Protein AF-A0A953ZG70-F1 (afdb_monomer_lite)

Structure (mmCI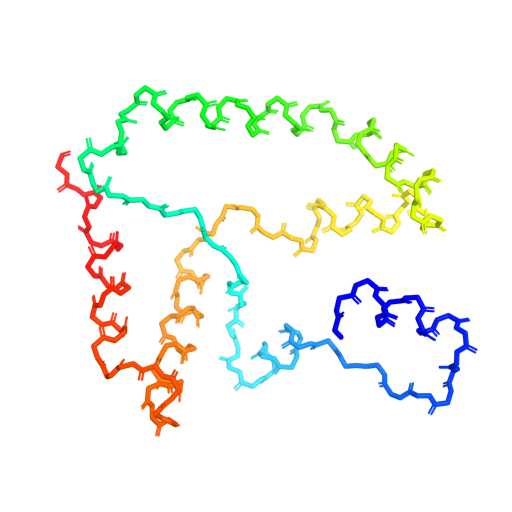F, N/CA/C/O backbone):
data_AF-A0A953ZG70-F1
#
_entry.id   AF-A0A953ZG70-F1
#
loop_
_atom_site.group_PDB
_atom_site.id
_atom_site.type_symbol
_atom_site.label_atom_id
_atom_site.label_alt_id
_atom_site.label_comp_id
_atom_site.label_asym_id
_atom_site.label_entity_id
_atom_site.label_seq_id
_atom_site.pdbx_PDB_ins_code
_atom_site.Cartn_x
_atom_site.Cartn_y
_atom_site.Cartn_z
_atom_site.occupancy
_atom_site.B_iso_or_equiv
_atom_site.auth_seq_id
_atom_site.auth_comp_id
_atom_site.auth_asym_id
_atom_site.auth_atom_id
_atom_site.pdbx_PDB_model_num
ATOM 1 N N . ILE A 1 1 ? -3.000 -10.533 -11.978 1.00 74.31 1 ILE A N 1
ATOM 2 C CA . ILE A 1 1 ? -2.571 -9.347 -11.192 1.00 74.31 1 ILE A CA 1
ATOM 3 C C . ILE A 1 1 ? -1.192 -9.620 -10.589 1.00 74.31 1 ILE A C 1
ATOM 5 O O . ILE A 1 1 ? -0.807 -10.784 -10.562 1.00 74.31 1 ILE A O 1
ATOM 9 N N . GLY A 1 2 ? -0.452 -8.597 -10.152 1.00 78.00 2 GLY A N 1
ATOM 10 C CA . GLY A 1 2 ? 0.870 -8.773 -9.526 1.00 78.00 2 GLY A CA 1
ATOM 11 C C . GLY A 1 2 ? 1.961 -9.261 -10.488 1.00 78.00 2 GLY A C 1
ATOM 12 O O . GLY A 1 2 ? 1.889 -9.002 -11.691 1.00 78.00 2 GLY A O 1
ATOM 13 N N . ASP A 1 3 ? 2.943 -10.000 -9.969 1.00 77.69 3 ASP A N 1
ATOM 14 C CA . ASP A 1 3 ? 4.179 -10.380 -10.676 1.00 77.69 3 ASP A CA 1
ATOM 15 C C . ASP A 1 3 ? 3.951 -11.117 -11.997 1.00 77.69 3 ASP A C 1
ATOM 17 O O . ASP A 1 3 ? 4.674 -10.900 -12.966 1.00 77.69 3 ASP A O 1
ATOM 21 N N . GLN A 1 4 ? 2.911 -11.952 -12.079 1.00 80.81 4 GLN A N 1
ATOM 22 C CA . GLN A 1 4 ? 2.548 -12.637 -13.324 1.00 80.81 4 GLN A CA 1
ATOM 23 C C . GLN A 1 4 ? 2.158 -11.648 -14.431 1.00 80.81 4 GLN A C 1
ATOM 25 O O . GLN A 1 4 ? 2.495 -11.863 -15.591 1.00 80.81 4 GLN A O 1
ATOM 30 N N . CYS A 1 5 ? 1.478 -10.551 -14.076 1.00 81.75 5 CYS A N 1
ATOM 31 C CA . CYS A 1 5 ? 1.122 -9.492 -15.022 1.00 81.75 5 CYS A CA 1
ATOM 32 C C . CYS A 1 5 ? 2.371 -8.732 -15.482 1.00 81.75 5 CYS A C 1
ATOM 34 O O . CYS A 1 5 ? 2.543 -8.485 -16.673 1.00 81.75 5 CYS A O 1
ATOM 36 N N . LEU A 1 6 ? 3.274 -8.425 -14.544 1.00 78.88 6 LEU A N 1
ATOM 37 C CA . LEU A 1 6 ? 4.536 -7.756 -14.853 1.00 78.88 6 LEU A CA 1
ATOM 38 C C . LEU A 1 6 ? 5.405 -8.614 -15.788 1.00 78.88 6 LEU A C 1
ATOM 40 O O . LEU A 1 6 ? 5.929 -8.097 -16.769 1.00 78.88 6 LEU A O 1
ATOM 44 N N . ARG A 1 7 ? 5.501 -9.929 -15.549 1.00 78.88 7 ARG A N 1
ATOM 45 C CA . ARG A 1 7 ? 6.219 -10.860 -16.440 1.00 78.88 7 ARG A CA 1
ATOM 46 C C . ARG A 1 7 ? 5.568 -10.945 -17.820 1.00 78.88 7 ARG A C 1
ATOM 48 O O . ARG A 1 7 ? 6.268 -10.865 -18.824 1.00 78.88 7 ARG A O 1
ATOM 55 N N . ALA A 1 8 ? 4.240 -11.068 -17.874 1.00 82.25 8 ALA A N 1
ATOM 56 C CA . ALA A 1 8 ? 3.499 -11.145 -19.133 1.00 82.25 8 ALA A CA 1
ATOM 57 C C . ALA A 1 8 ? 3.677 -9.890 -20.001 1.00 82.25 8 ALA A C 1
ATOM 59 O O . ALA A 1 8 ? 3.778 -10.017 -21.217 1.00 82.25 8 ALA A O 1
ATOM 60 N N . ARG A 1 9 ? 3.803 -8.702 -19.389 1.00 78.56 9 ARG A N 1
ATOM 61 C CA . ARG A 1 9 ? 4.061 -7.435 -20.096 1.00 78.56 9 ARG A CA 1
ATOM 62 C C . ARG A 1 9 ? 5.308 -7.485 -20.985 1.00 78.56 9 ARG A C 1
ATOM 64 O O . ARG A 1 9 ? 5.328 -6.856 -22.033 1.00 78.56 9 ARG A O 1
ATOM 71 N N . ASN A 1 10 ? 6.340 -8.222 -20.576 1.00 73.31 10 ASN A N 1
ATOM 72 C CA . ASN A 1 10 ? 7.581 -8.336 -21.347 1.00 73.31 10 ASN A CA 1
ATOM 73 C C . ASN A 1 10 ? 7.507 -9.415 -22.445 1.00 73.31 10 ASN A C 1
ATOM 75 O O . ASN A 1 10 ? 8.405 -9.489 -23.278 1.00 73.31 10 ASN A O 1
ATOM 79 N N . LEU A 1 11 ? 6.479 -10.271 -22.424 1.00 79.69 11 LEU A N 1
ATOM 80 C CA . LEU A 1 11 ? 6.324 -11.416 -23.329 1.00 79.69 11 LEU A CA 1
ATOM 81 C C . LEU A 1 11 ? 5.260 -11.193 -24.409 1.00 79.69 11 LEU A C 1
ATOM 83 O O . LEU A 1 11 ? 5.352 -11.788 -25.477 1.00 79.69 11 LEU A O 1
ATOM 87 N N . ASP A 1 12 ? 4.247 -10.377 -24.122 1.00 80.12 12 ASP A N 1
ATOM 88 C CA . ASP A 1 12 ? 3.096 -10.153 -24.994 1.00 80.12 12 ASP A CA 1
ATOM 89 C C . ASP A 1 12 ? 2.773 -8.654 -25.036 1.00 80.12 12 ASP A C 1
ATOM 91 O O . ASP A 1 12 ? 2.103 -8.112 -24.151 1.00 80.12 12 ASP A O 1
ATOM 95 N N . THR A 1 13 ? 3.311 -7.974 -26.051 1.00 77.31 13 THR A N 1
ATOM 96 C CA . THR A 1 13 ? 3.188 -6.518 -26.229 1.00 77.31 13 THR A CA 1
ATOM 97 C C . THR A 1 13 ? 1.827 -6.083 -26.761 1.00 77.31 13 THR A C 1
ATOM 99 O O . THR A 1 13 ? 1.521 -4.894 -26.721 1.00 77.31 13 THR A O 1
ATOM 102 N N . ASP A 1 14 ? 1.005 -7.022 -27.235 1.00 85.75 14 ASP A N 1
ATOM 103 C CA . ASP A 1 14 ? -0.315 -6.727 -27.801 1.00 85.75 14 ASP A CA 1
ATOM 104 C C . ASP A 1 14 ? -1.390 -6.606 -26.708 1.00 85.75 14 ASP A C 1
ATOM 106 O O . ASP A 1 14 ? -2.524 -6.192 -26.965 1.00 85.75 14 ASP A O 1
ATOM 110 N N . ARG A 1 15 ? -1.047 -6.946 -25.459 1.00 82.94 15 ARG A N 1
ATOM 111 C CA . ARG A 1 15 ? -1.942 -6.818 -24.309 1.00 82.94 15 ARG A CA 1
ATOM 112 C C . ARG A 1 15 ? -1.848 -5.449 -23.660 1.00 82.94 15 ARG A C 1
ATOM 114 O O . ARG A 1 15 ? -0.774 -4.909 -23.412 1.00 82.94 15 ARG A O 1
ATOM 121 N N . VAL A 1 16 ? -3.010 -4.943 -23.258 1.00 85.62 16 VAL A N 1
ATOM 122 C CA . VAL A 1 16 ? -3.100 -3.737 -22.437 1.00 85.62 16 VAL A CA 1
ATOM 123 C C . VAL A 1 16 ? -2.702 -4.070 -21.000 1.00 85.62 16 VAL A C 1
ATOM 125 O O . VAL A 1 16 ? -3.324 -4.905 -20.340 1.00 85.62 16 VAL A O 1
ATOM 128 N N . PHE A 1 17 ? -1.672 -3.387 -20.509 1.00 86.25 17 PHE A N 1
ATOM 129 C CA . PHE A 1 17 ? -1.295 -3.391 -19.102 1.00 86.25 17 PHE A CA 1
ATOM 130 C C . PHE A 1 17 ? -2.014 -2.250 -18.377 1.00 86.25 17 PHE A C 1
ATOM 132 O O . PHE A 1 17 ? -1.905 -1.096 -18.783 1.00 86.25 17 PHE A O 1
ATOM 139 N N . VAL A 1 18 ? -2.721 -2.575 -17.293 1.00 89.62 18 VAL A N 1
ATOM 140 C CA . VAL A 1 18 ? -3.438 -1.597 -16.466 1.00 89.62 18 VAL A CA 1
ATOM 141 C C . VAL A 1 18 ? -2.843 -1.588 -15.062 1.00 89.62 18 VAL A C 1
ATOM 143 O O . VAL A 1 18 ? -2.818 -2.619 -14.385 1.00 89.62 18 VAL A O 1
ATOM 146 N N . ASP A 1 19 ? -2.389 -0.416 -14.621 1.00 91.12 19 ASP A N 1
ATOM 147 C CA . ASP A 1 19 ? -2.006 -0.175 -13.233 1.00 91.12 19 ASP A CA 1
ATOM 148 C C . ASP A 1 19 ? -3.228 0.298 -12.436 1.00 91.12 19 ASP A C 1
ATOM 150 O O . ASP A 1 19 ? -3.680 1.434 -12.559 1.00 91.12 19 ASP A O 1
ATOM 154 N N . LEU A 1 20 ? -3.749 -0.586 -11.584 1.00 93.75 20 LEU A N 1
ATOM 155 C CA . LEU A 1 20 ? -4.942 -0.321 -10.781 1.00 93.75 20 LEU A CA 1
ATOM 156 C C . LEU A 1 20 ? -4.757 0.827 -9.778 1.00 93.75 20 LEU A C 1
ATOM 158 O O . LEU A 1 20 ? -5.736 1.499 -9.456 1.00 93.75 20 LEU A O 1
ATOM 162 N N . ALA A 1 21 ? -3.539 1.072 -9.287 1.00 93.31 21 ALA A N 1
ATOM 163 C CA . ALA A 1 21 ? -3.283 2.200 -8.393 1.00 93.31 21 ALA A CA 1
ATOM 164 C C . ALA A 1 21 ? -3.342 3.528 -9.159 1.00 93.31 21 ALA A C 1
ATOM 166 O O . ALA A 1 21 ? -3.910 4.505 -8.665 1.00 93.31 21 ALA A O 1
ATOM 167 N N . SER A 1 22 ? -2.814 3.540 -10.384 1.00 94.19 22 SER A N 1
ATOM 168 C CA . SER A 1 22 ? -2.906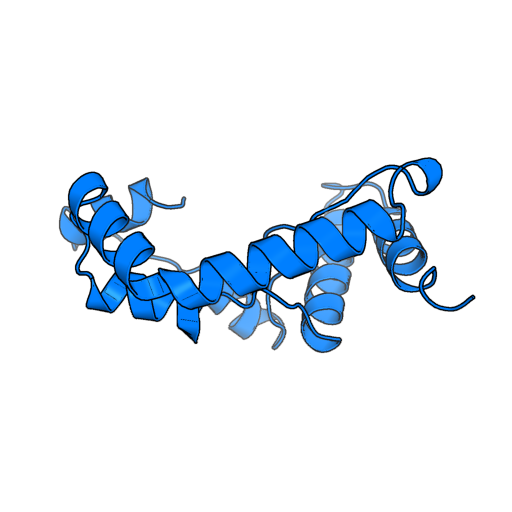 4.686 -11.292 1.00 94.19 22 SER A CA 1
ATOM 169 C C . SER A 1 22 ? -4.357 4.965 -11.701 1.00 94.19 22 SER A C 1
ATOM 171 O O . SER A 1 22 ? -4.809 6.102 -11.570 1.00 94.19 22 SER A O 1
ATOM 173 N N . GLU A 1 23 ? -5.127 3.944 -12.087 1.00 96.81 23 GLU A N 1
ATOM 174 C CA . GLU A 1 23 ? -6.561 4.095 -12.397 1.00 96.81 23 GLU A CA 1
ATOM 175 C C . GLU A 1 23 ? -7.361 4.601 -11.189 1.00 96.81 23 GLU A C 1
ATOM 177 O O . GLU A 1 23 ? -8.223 5.472 -11.315 1.00 96.81 23 GLU A O 1
ATOM 182 N N . TRP A 1 24 ? -7.046 4.116 -9.985 1.00 97.38 24 TRP A N 1
ATOM 183 C CA . TRP A 1 24 ? -7.653 4.618 -8.755 1.00 97.38 24 TRP A CA 1
ATOM 184 C C . TRP A 1 24 ? -7.333 6.096 -8.509 1.00 97.38 24 TRP A C 1
ATOM 186 O O . TRP A 1 24 ? -8.233 6.876 -8.175 1.00 97.38 24 TRP A O 1
ATOM 196 N N . LYS A 1 25 ? -6.071 6.504 -8.700 1.00 96.88 25 LYS A N 1
ATOM 197 C CA . LYS A 1 25 ? -5.651 7.903 -8.560 1.00 96.88 25 LYS A CA 1
ATOM 198 C C . LYS A 1 25 ? -6.333 8.791 -9.600 1.00 96.88 25 LYS A C 1
ATOM 200 O O . LYS A 1 25 ? -6.749 9.890 -9.245 1.00 96.88 25 LYS A O 1
ATOM 205 N N . LEU A 1 26 ? -6.505 8.321 -10.837 1.00 97.94 26 LEU A N 1
ATOM 206 C CA . LEU A 1 26 ? -7.261 9.028 -11.878 1.00 97.94 26 LEU A CA 1
ATOM 207 C C . LEU A 1 26 ? -8.742 9.181 -11.505 1.00 97.94 26 LEU A C 1
ATOM 209 O O . LEU A 1 26 ? -9.306 10.261 -11.658 1.00 97.94 26 LEU A O 1
ATOM 213 N N . LEU A 1 27 ? -9.362 8.123 -10.979 1.00 98.00 27 LEU A N 1
ATOM 214 C CA . LEU A 1 27 ? -10.780 8.110 -10.617 1.00 98.00 27 LEU A CA 1
ATOM 215 C C . LEU A 1 27 ? -11.104 8.967 -9.384 1.00 98.00 27 LEU A C 1
ATOM 217 O O . LEU A 1 27 ? -12.183 9.554 -9.308 1.00 98.00 27 LEU A O 1
ATOM 221 N N . THR A 1 28 ? -10.218 8.986 -8.388 1.00 98.19 28 THR A N 1
ATOM 222 C CA . THR A 1 28 ? -10.525 9.535 -7.052 1.00 98.19 28 THR A CA 1
ATOM 223 C C . THR A 1 28 ? -9.637 10.698 -6.634 1.00 98.19 28 THR A C 1
ATOM 225 O O . THR A 1 28 ? -9.965 11.410 -5.688 1.00 98.19 28 THR A O 1
ATOM 228 N N . GLY A 1 29 ? -8.489 10.880 -7.284 1.00 98.06 29 GLY A N 1
ATOM 229 C CA . GLY A 1 29 ? -7.449 11.791 -6.821 1.00 98.06 29 GLY A CA 1
ATOM 230 C C . GLY A 1 29 ? -6.732 11.320 -5.552 1.00 98.06 29 GLY A C 1
ATOM 231 O O . GLY A 1 29 ? -5.890 12.059 -5.047 1.00 98.06 29 GLY A O 1
ATOM 232 N N . LEU A 1 30 ? -6.994 10.112 -5.039 1.00 97.88 30 LEU A N 1
ATOM 233 C CA . LEU A 1 30 ? -6.430 9.599 -3.786 1.00 97.88 30 LEU A CA 1
ATOM 234 C C . LEU A 1 30 ? -5.418 8.463 -4.027 1.00 97.88 30 LEU A C 1
ATOM 236 O O . LEU A 1 30 ? -5.531 7.738 -5.013 1.00 97.88 30 LEU A O 1
ATOM 240 N N . PRO A 1 31 ? -4.414 8.286 -3.150 1.00 96.56 31 PRO A N 1
ATOM 241 C CA . PRO A 1 31 ? -3.593 7.072 -3.113 1.00 96.56 31 PRO A CA 1
ATOM 242 C C . PRO A 1 31 ? -4.427 5.829 -2.748 1.00 96.56 31 PRO A C 1
ATOM 244 O O . PRO A 1 31 ? -5.525 5.939 -2.196 1.00 96.56 31 PRO A O 1
ATOM 247 N N . PHE A 1 32 ? -3.886 4.641 -3.025 1.00 96.69 32 PHE A N 1
ATOM 248 C CA . PHE A 1 32 ? -4.514 3.359 -2.696 1.00 96.69 32 PHE A CA 1
ATOM 249 C C . PHE A 1 32 ? -3.712 2.609 -1.622 1.00 96.69 32 PHE A C 1
ATOM 251 O O . PHE A 1 32 ? -2.493 2.491 -1.734 1.00 96.69 32 PHE A O 1
ATOM 258 N N . ILE A 1 33 ? -4.387 2.074 -0.599 1.00 96.06 33 ILE A N 1
ATOM 259 C CA . ILE A 1 33 ? -3.771 1.193 0.406 1.00 96.06 33 ILE A CA 1
ATOM 260 C C . ILE A 1 33 ? -4.067 -0.260 0.028 1.00 96.06 33 ILE A C 1
ATOM 262 O O . ILE A 1 33 ? -5.201 -0.714 0.146 1.00 96.06 33 ILE A O 1
ATOM 266 N N . PHE A 1 34 ? -3.037 -0.999 -0.389 1.00 94.25 34 PHE A N 1
ATOM 267 C CA . PHE A 1 34 ? -3.163 -2.427 -0.708 1.00 94.25 34 PHE A CA 1
ATOM 268 C C . PHE A 1 34 ? -3.167 -3.327 0.529 1.00 94.25 34 PHE A C 1
ATOM 270 O O . PHE A 1 34 ? -3.832 -4.360 0.534 1.00 94.25 34 PHE A O 1
ATOM 277 N N . ALA A 1 35 ? -2.411 -2.962 1.564 1.00 93.38 35 ALA A N 1
ATOM 278 C CA . ALA A 1 35 ? -2.263 -3.775 2.761 1.00 93.38 35 ALA A CA 1
ATOM 279 C C . ALA A 1 35 ? -1.966 -2.914 3.991 1.00 93.38 35 ALA A C 1
ATOM 281 O O . ALA A 1 35 ? -1.351 -1.853 3.897 1.00 93.38 35 ALA A O 1
ATOM 282 N N . VAL A 1 36 ? -2.379 -3.419 5.152 1.00 91.50 36 VAL A N 1
ATOM 283 C CA . VAL A 1 36 ? -2.045 -2.879 6.472 1.00 91.50 36 VAL A CA 1
ATOM 284 C C . VAL A 1 36 ? -1.677 -4.025 7.404 1.00 91.50 36 VAL A C 1
ATOM 286 O O . VAL A 1 36 ? -2.183 -5.139 7.263 1.00 91.50 36 VAL A O 1
ATOM 289 N N . TRP A 1 37 ? -0.834 -3.741 8.392 1.00 90.06 37 TRP A N 1
ATOM 290 C CA . TRP A 1 37 ? -0.641 -4.632 9.530 1.00 90.06 37 TRP A CA 1
ATOM 291 C C . TRP A 1 37 ? -1.732 -4.363 10.565 1.00 90.06 37 TRP A C 1
ATOM 293 O O . TRP A 1 37 ? -1.926 -3.226 10.987 1.00 90.06 37 TRP A O 1
ATOM 303 N N . THR A 1 38 ? -2.458 -5.405 10.964 1.00 88.88 38 THR A N 1
ATOM 304 C CA . THR A 1 38 ? -3.549 -5.312 11.940 1.00 88.88 38 THR A CA 1
ATOM 305 C C . THR A 1 38 ? -3.525 -6.504 12.891 1.00 88.88 38 THR A C 1
ATOM 307 O O . THR A 1 38 ? -2.986 -7.561 12.565 1.00 88.88 38 THR A O 1
ATOM 310 N N . GLY A 1 39 ? -4.095 -6.333 14.079 1.00 89.56 39 GLY A N 1
ATOM 311 C CA . GLY A 1 39 ? -4.172 -7.368 15.101 1.00 89.56 39 GLY A CA 1
ATOM 312 C C . GLY A 1 39 ? -5.097 -6.963 16.250 1.00 89.56 39 GLY A C 1
ATOM 313 O O . GLY A 1 39 ? -5.544 -5.815 16.314 1.00 89.56 39 GLY A O 1
ATOM 314 N N . PRO A 1 40 ? -5.410 -7.888 17.172 1.00 89.12 40 PRO A N 1
ATOM 315 C CA . PRO A 1 40 ? -6.215 -7.571 18.346 1.00 89.12 40 PRO A CA 1
ATOM 316 C C . PRO A 1 40 ? -5.542 -6.483 19.193 1.00 89.12 40 PRO A C 1
ATOM 318 O O . PRO A 1 40 ? -4.360 -6.606 19.510 1.00 89.12 40 PRO A O 1
ATOM 321 N N . LYS A 1 41 ? -6.293 -5.458 19.629 1.00 85.62 41 LYS A N 1
ATOM 322 C CA . LYS A 1 41 ? -5.749 -4.344 20.439 1.00 85.62 41 LYS A CA 1
ATOM 323 C C . LYS A 1 41 ? -4.968 -4.824 21.670 1.00 85.62 41 LYS A C 1
ATOM 325 O O . LYS A 1 41 ? -3.936 -4.256 21.993 1.00 85.62 41 LYS A O 1
ATOM 330 N N . SER A 1 42 ? -5.413 -5.906 22.314 1.00 89.00 42 SER A N 1
ATOM 331 C CA . SER A 1 42 ? -4.740 -6.501 23.479 1.00 89.00 42 SER A CA 1
ATOM 332 C C . SER A 1 42 ? -3.366 -7.115 23.181 1.00 89.00 42 SER A C 1
ATOM 334 O O . SER A 1 42 ? -2.592 -7.335 24.107 1.00 89.00 42 SER A O 1
ATOM 336 N N . GLN A 1 43 ? -3.056 -7.402 21.914 1.00 91.75 43 GLN A N 1
ATOM 337 C CA . GLN A 1 43 ? -1.779 -7.976 21.477 1.00 91.75 43 GLN A CA 1
ATOM 338 C C . GLN A 1 43 ? -0.838 -6.932 20.856 1.00 91.75 43 GLN A C 1
ATOM 340 O O . GLN A 1 43 ? 0.365 -7.176 20.751 1.00 91.75 43 GLN A O 1
ATOM 345 N N . LEU A 1 44 ? -1.353 -5.756 20.480 1.00 90.75 44 LEU A N 1
ATOM 346 C CA . LEU A 1 44 ? -0.573 -4.648 19.923 1.00 90.75 44 LEU A CA 1
ATOM 347 C C . LEU A 1 44 ? 0.135 -3.865 21.038 1.00 90.75 44 LEU A C 1
ATOM 349 O O . LEU A 1 44 ? -0.218 -2.738 21.368 1.00 90.75 44 LEU A O 1
ATOM 353 N N . THR A 1 45 ? 1.133 -4.502 21.649 1.00 93.56 45 THR A N 1
ATOM 354 C CA . THR A 1 45 ? 1.934 -3.899 22.722 1.00 93.56 45 THR A CA 1
ATOM 355 C C . THR A 1 45 ? 2.956 -2.896 22.183 1.00 93.56 45 THR A C 1
ATOM 357 O O . THR A 1 45 ? 3.464 -3.038 21.070 1.00 93.56 45 THR A O 1
ATOM 360 N N . GLU A 1 46 ? 3.350 -1.932 23.017 1.00 93.94 46 GLU A N 1
ATOM 361 C CA . GLU A 1 46 ? 4.403 -0.964 22.675 1.00 93.94 46 GLU A CA 1
ATOM 362 C C . GLU A 1 46 ? 5.748 -1.646 22.356 1.00 93.94 46 GLU A C 1
ATOM 364 O O . GLU A 1 46 ? 6.491 -1.208 21.481 1.00 93.94 46 GLU A O 1
ATOM 369 N N . ALA A 1 47 ? 6.059 -2.764 23.020 1.00 95.81 47 ALA A N 1
ATOM 370 C CA . ALA A 1 47 ? 7.261 -3.546 22.730 1.00 95.81 47 ALA A CA 1
ATOM 371 C C . ALA A 1 47 ? 7.225 -4.161 21.321 1.00 95.81 47 ALA A C 1
ATOM 373 O O . ALA A 1 47 ? 8.222 -4.101 20.597 1.00 95.81 47 ALA A O 1
ATOM 374 N N . LEU A 1 48 ? 6.075 -4.711 20.911 1.00 94.81 48 LEU A N 1
ATOM 375 C CA . LEU A 1 48 ? 5.879 -5.226 19.556 1.00 94.81 48 LEU A CA 1
ATOM 376 C C . LEU A 1 48 ? 5.997 -4.100 18.525 1.00 94.81 48 LEU A C 1
ATOM 378 O O . LEU A 1 48 ? 6.709 -4.256 17.533 1.00 94.81 48 LEU A O 1
ATOM 382 N N . HIS A 1 49 ? 5.361 -2.955 18.786 1.00 92.19 49 HIS A N 1
ATOM 383 C CA . HIS A 1 49 ? 5.438 -1.786 17.914 1.00 92.19 49 HIS A CA 1
ATOM 384 C C . HIS A 1 49 ? 6.889 -1.322 17.718 1.00 92.19 49 HIS A C 1
ATOM 386 O O . HIS A 1 49 ? 7.349 -1.224 16.579 1.00 92.19 49 HIS A O 1
ATOM 392 N N . LYS A 1 50 ? 7.652 -1.142 18.805 1.00 95.75 50 LYS A N 1
ATOM 393 C CA . LYS A 1 50 ? 9.081 -0.793 18.738 1.00 95.75 50 LYS A CA 1
ATOM 394 C C . LYS A 1 50 ? 9.892 -1.825 17.964 1.00 95.75 50 LYS A C 1
ATOM 396 O O . LYS A 1 50 ? 10.730 -1.445 17.150 1.00 95.75 50 LYS A O 1
ATOM 401 N N . ARG A 1 51 ? 9.644 -3.123 18.177 1.00 96.12 51 ARG A N 1
ATOM 402 C CA . ARG A 1 51 ? 10.379 -4.185 17.477 1.00 96.12 51 ARG A CA 1
ATOM 403 C C . ARG A 1 51 ? 10.108 -4.175 15.974 1.00 96.12 51 ARG A C 1
ATOM 405 O O . ARG A 1 51 ? 11.059 -4.280 15.205 1.00 96.12 51 ARG A O 1
ATOM 412 N N . LEU A 1 52 ? 8.850 -4.021 15.561 1.00 94.38 52 LEU A N 1
ATOM 413 C CA . LEU A 1 52 ? 8.474 -3.919 14.148 1.00 94.38 52 LEU A CA 1
ATOM 414 C C . LEU A 1 52 ? 9.037 -2.646 13.511 1.00 94.38 52 LEU A C 1
ATOM 416 O O . LEU A 1 52 ? 9.580 -2.705 12.410 1.00 94.38 52 LEU A O 1
ATOM 420 N N . ARG A 1 53 ? 8.980 -1.511 14.221 1.00 94.00 53 ARG A N 1
ATOM 421 C CA . ARG A 1 53 ? 9.563 -0.251 13.748 1.00 94.00 53 ARG A CA 1
ATOM 422 C C . ARG A 1 53 ? 11.068 -0.374 13.541 1.00 94.00 53 ARG A C 1
ATOM 424 O O . ARG A 1 53 ? 11.572 0.049 12.506 1.00 94.00 53 ARG A O 1
ATOM 431 N N . GLN A 1 54 ? 11.766 -0.983 14.495 1.00 96.12 54 GLN A N 1
ATOM 432 C CA . GLN A 1 54 ? 13.200 -1.222 14.404 1.00 96.12 54 GLN A CA 1
ATOM 433 C C . GLN A 1 54 ? 13.541 -2.147 13.227 1.00 96.12 54 GLN A C 1
ATOM 435 O O . GLN A 1 54 ? 14.416 -1.813 12.438 1.00 96.12 54 GLN A O 1
ATOM 440 N N . ALA A 1 55 ? 12.810 -3.254 13.054 1.00 94.38 55 ALA A N 1
ATOM 441 C CA . ALA A 1 55 ? 13.014 -4.169 11.928 1.00 94.38 55 ALA A CA 1
ATOM 442 C C . ALA A 1 55 ? 12.785 -3.484 10.568 1.00 94.38 55 ALA A C 1
ATOM 444 O O . ALA A 1 55 ? 13.532 -3.715 9.619 1.00 94.38 55 ALA A O 1
ATOM 445 N N . TYR A 1 56 ? 11.787 -2.601 10.474 1.00 92.44 56 TYR A N 1
ATOM 446 C CA . TYR A 1 56 ? 11.559 -1.794 9.277 1.00 92.44 56 TYR A CA 1
ATOM 447 C C . TYR A 1 56 ? 12.748 -0.864 8.992 1.00 92.44 56 TYR A C 1
ATOM 449 O O . TYR A 1 56 ? 13.266 -0.874 7.878 1.00 92.44 56 TYR A O 1
ATOM 457 N N . LEU A 1 57 ? 13.250 -0.127 9.988 1.00 92.88 57 LEU A N 1
ATOM 458 C CA . LEU A 1 57 ? 14.421 0.745 9.815 1.00 92.88 57 LEU A CA 1
ATOM 459 C C . LEU A 1 57 ? 15.683 -0.046 9.431 1.00 92.88 57 LEU A C 1
ATOM 461 O O . LEU A 1 57 ? 16.415 0.370 8.534 1.00 92.88 57 LEU A O 1
ATOM 465 N N . GLU A 1 58 ? 15.904 -1.208 10.050 1.00 93.56 58 GLU A N 1
ATOM 466 C CA . GLU A 1 58 ? 16.989 -2.135 9.698 1.00 93.56 58 GLU A CA 1
ATOM 467 C C . GLU A 1 58 ? 16.872 -2.610 8.244 1.00 93.56 58 GLU A C 1
ATOM 469 O O . GLU A 1 58 ? 17.858 -2.578 7.512 1.00 93.56 58 GLU A O 1
ATOM 474 N N . SER A 1 59 ? 15.669 -2.973 7.780 1.00 88.88 59 SER A N 1
ATOM 475 C CA . SER A 1 59 ? 15.466 -3.383 6.381 1.00 88.88 59 SER A CA 1
ATOM 476 C C . SER A 1 59 ? 15.750 -2.261 5.382 1.00 88.88 59 SER A C 1
ATOM 478 O O . SER A 1 59 ? 16.276 -2.524 4.304 1.00 88.88 59 SER A O 1
ATOM 480 N N . ARG A 1 60 ? 15.469 -1.003 5.749 1.00 88.94 60 ARG A N 1
ATOM 481 C CA . ARG A 1 60 ? 15.758 0.160 4.899 1.00 88.94 60 ARG A CA 1
ATOM 482 C C . ARG A 1 60 ? 17.259 0.383 4.750 1.00 88.94 60 ARG A C 1
ATOM 484 O O . ARG A 1 60 ? 17.700 0.744 3.668 1.00 88.94 60 ARG A O 1
ATOM 491 N N . ALA A 1 61 ? 18.044 0.118 5.795 1.00 89.50 61 ALA A N 1
ATOM 492 C CA . ALA A 1 61 ? 19.504 0.182 5.722 1.00 89.50 61 ALA A CA 1
ATOM 493 C C . ALA A 1 61 ? 20.117 -0.927 4.842 1.00 89.50 61 ALA A C 1
ATOM 495 O O . ALA A 1 61 ? 21.253 -0.793 4.394 1.00 89.50 61 ALA A O 1
ATOM 496 N N . LEU A 1 62 ? 19.368 -2.004 4.585 1.00 91.69 62 LEU A N 1
ATOM 497 C CA . LEU A 1 62 ? 19.774 -3.150 3.769 1.00 91.69 62 LEU A CA 1
ATOM 498 C C . LEU A 1 62 ? 19.106 -3.161 2.380 1.00 91.69 62 LEU A C 1
ATOM 500 O O . LEU A 1 62 ? 19.151 -4.188 1.700 1.00 91.69 62 LEU A O 1
ATOM 504 N N . SER A 1 63 ? 18.475 -2.058 1.947 1.00 88.31 63 SER A N 1
ATOM 505 C CA . SER A 1 63 ? 17.661 -2.035 0.719 1.00 88.31 63 SER A CA 1
ATOM 506 C C . SER A 1 63 ? 18.444 -2.466 -0.521 1.00 88.31 63 SER A C 1
ATOM 508 O O . SER A 1 63 ? 17.929 -3.241 -1.322 1.00 88.31 63 SER A O 1
ATOM 510 N N . PHE A 1 64 ? 19.714 -2.067 -0.627 1.00 91.50 64 PHE A N 1
ATOM 511 C CA . PHE A 1 64 ? 20.603 -2.479 -1.713 1.00 91.50 64 PHE A CA 1
ATOM 512 C C . PHE A 1 64 ? 20.752 -4.005 -1.813 1.00 91.50 64 PHE A C 1
ATOM 514 O O . PHE A 1 64 ? 20.574 -4.582 -2.885 1.00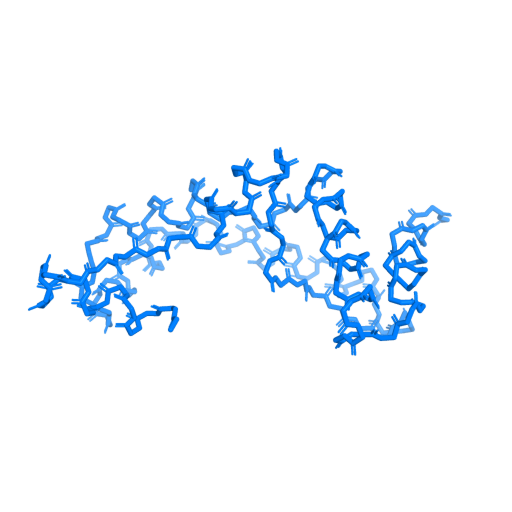 91.50 64 PHE A O 1
ATOM 521 N N . ASP A 1 65 ? 21.036 -4.680 -0.695 1.00 93.62 65 ASP A N 1
ATOM 522 C CA . ASP A 1 65 ? 21.170 -6.137 -0.687 1.00 93.62 65 ASP A CA 1
ATOM 523 C C . ASP A 1 65 ? 19.836 -6.820 -0.996 1.00 93.62 65 ASP A C 1
ATOM 525 O O . ASP A 1 65 ? 19.808 -7.782 -1.763 1.00 93.62 65 ASP A O 1
ATOM 529 N N . LEU A 1 66 ? 18.724 -6.304 -0.461 1.00 90.94 66 LEU A N 1
ATOM 530 C CA . LEU A 1 66 ? 17.382 -6.816 -0.757 1.00 90.94 66 LEU A CA 1
ATOM 531 C C . LEU A 1 66 ? 17.058 -6.726 -2.253 1.00 90.94 66 LEU A C 1
ATOM 533 O O . LEU A 1 66 ? 16.580 -7.701 -2.831 1.00 90.94 66 LEU A O 1
ATOM 537 N N . VAL A 1 67 ? 17.357 -5.588 -2.881 1.00 94.50 67 VAL A N 1
ATOM 538 C CA . VAL A 1 67 ? 17.174 -5.363 -4.321 1.00 94.50 67 VAL A CA 1
ATOM 539 C C . VAL A 1 67 ? 18.026 -6.333 -5.136 1.00 94.50 67 VAL A C 1
ATOM 541 O O . VAL A 1 67 ? 17.507 -6.972 -6.051 1.00 94.50 67 VAL A O 1
ATOM 544 N N . ARG A 1 68 ? 19.301 -6.511 -4.775 1.00 94.25 68 ARG A N 1
ATOM 545 C CA . ARG A 1 68 ? 20.214 -7.442 -5.452 1.00 94.25 68 ARG A CA 1
ATOM 546 C C . ARG A 1 68 ? 19.725 -8.889 -5.369 1.00 94.25 68 ARG A C 1
ATOM 548 O O . ARG A 1 68 ? 19.644 -9.572 -6.390 1.00 94.25 68 ARG A O 1
ATOM 555 N N . TYR A 1 69 ? 19.351 -9.361 -4.176 1.00 93.81 69 TYR A N 1
ATOM 556 C CA . TYR A 1 69 ? 18.809 -10.716 -4.006 1.00 93.81 69 TYR A CA 1
ATOM 557 C C . TYR A 1 69 ? 17.491 -10.904 -4.764 1.00 93.81 69 TYR A C 1
ATOM 559 O O . TYR A 1 69 ? 17.309 -11.924 -5.429 1.00 93.81 69 TYR A O 1
ATOM 567 N N . ALA A 1 70 ? 16.595 -9.915 -4.721 1.00 91.50 70 ALA A N 1
ATOM 568 C CA . ALA A 1 70 ? 15.338 -9.959 -5.461 1.00 91.50 70 ALA A CA 1
ATOM 569 C C . ALA A 1 70 ? 15.563 -9.965 -6.982 1.00 91.50 70 ALA A C 1
ATOM 571 O O . ALA A 1 70 ? 14.861 -10.680 -7.696 1.00 91.50 70 ALA A O 1
ATOM 572 N N . GLY A 1 71 ? 16.556 -9.233 -7.493 1.00 92.00 71 GLY A N 1
ATOM 573 C CA . GLY A 1 71 ? 16.930 -9.254 -8.910 1.00 92.00 71 GLY A CA 1
ATOM 574 C C . GLY A 1 71 ? 17.358 -10.647 -9.374 1.00 92.00 71 GLY A C 1
ATOM 575 O O . GLY A 1 71 ? 16.896 -11.117 -10.415 1.00 92.00 71 GLY A O 1
ATOM 576 N N . MET A 1 72 ? 18.157 -11.350 -8.562 1.00 90.62 72 MET A N 1
ATOM 577 C CA . MET A 1 72 ? 18.590 -12.727 -8.845 1.00 90.62 72 MET A CA 1
ATOM 578 C C . MET A 1 72 ? 17.424 -13.726 -8.892 1.00 90.62 72 MET A C 1
ATOM 580 O O . MET A 1 72 ? 17.434 -14.626 -9.728 1.00 90.62 72 MET A O 1
ATOM 584 N N . ASP A 1 73 ? 16.433 -13.577 -8.010 1.00 87.69 73 ASP A N 1
ATOM 585 C CA . ASP A 1 73 ? 15.285 -14.492 -7.920 1.00 87.69 73 ASP A CA 1
ATOM 586 C C . ASP A 1 73 ? 14.212 -14.207 -8.985 1.00 87.69 73 ASP A C 1
ATOM 588 O O . ASP A 1 73 ? 13.600 -15.110 -9.558 1.00 87.69 73 ASP A O 1
ATOM 592 N N . THR A 1 74 ? 13.984 -12.928 -9.282 1.00 84.56 74 THR A N 1
ATOM 593 C CA . THR A 1 74 ? 12.847 -12.499 -10.106 1.00 84.56 74 THR A CA 1
ATOM 594 C C . THR A 1 74 ? 13.200 -12.216 -11.564 1.00 84.56 74 THR A C 1
ATOM 596 O O . THR A 1 74 ? 12.299 -12.233 -12.408 1.00 84.56 74 THR A O 1
ATOM 599 N N . GLY A 1 75 ? 14.478 -11.958 -11.867 1.00 83.44 75 GLY A N 1
ATOM 600 C CA . GLY A 1 75 ? 14.960 -11.553 -13.190 1.00 83.44 75 GLY A CA 1
ATOM 601 C C . GLY A 1 75 ? 14.688 -10.087 -13.552 1.00 83.44 75 GLY A C 1
ATOM 602 O O . GLY A 1 75 ? 14.935 -9.692 -14.691 1.00 83.44 75 GLY A O 1
ATOM 603 N N . TRP A 1 76 ? 14.170 -9.278 -12.620 1.00 87.69 76 TRP A N 1
ATOM 604 C CA . TRP A 1 76 ? 13.994 -7.835 -12.814 1.00 87.69 76 TRP A CA 1
ATOM 605 C C . TRP A 1 76 ? 15.306 -7.075 -12.641 1.00 87.69 76 TRP A C 1
ATOM 607 O O . TRP A 1 76 ? 16.201 -7.506 -11.914 1.00 87.69 76 TRP A O 1
ATOM 617 N N . SER A 1 77 ? 15.405 -5.913 -13.292 1.00 91.50 77 SER A N 1
ATOM 618 C CA . SER A 1 77 ? 16.560 -5.039 -13.106 1.00 91.50 77 SER A CA 1
ATOM 619 C C . SER A 1 77 ? 16.591 -4.492 -11.675 1.00 91.50 77 SER A C 1
ATOM 621 O O . SER A 1 77 ? 15.555 -4.133 -11.112 1.00 91.50 77 SER A O 1
ATOM 623 N N . GLU A 1 78 ? 17.787 -4.393 -11.090 1.00 94.12 78 GLU A N 1
ATOM 624 C CA . GLU A 1 78 ? 17.964 -3.799 -9.759 1.00 94.12 78 GLU A CA 1
ATOM 625 C C . GLU A 1 78 ? 17.432 -2.357 -9.710 1.00 94.12 78 GLU A C 1
ATOM 627 O O . GLU A 1 78 ? 16.829 -1.955 -8.721 1.00 94.12 78 GLU A O 1
ATOM 632 N N . ALA A 1 79 ? 17.570 -1.599 -10.804 1.00 93.12 79 ALA A N 1
ATOM 633 C CA . ALA A 1 79 ? 17.050 -0.237 -10.907 1.00 93.12 79 ALA A CA 1
ATOM 634 C C . ALA A 1 79 ? 15.513 -0.181 -10.824 1.00 93.12 79 ALA A C 1
ATOM 636 O O . ALA A 1 79 ? 14.966 0.658 -10.108 1.00 93.12 79 ALA A O 1
ATOM 637 N N . ASP A 1 80 ? 14.805 -1.082 -11.515 1.00 90.81 80 ASP A N 1
ATOM 638 C CA . ASP A 1 80 ? 13.341 -1.148 -11.446 1.00 90.81 80 ASP A CA 1
ATOM 639 C C . ASP A 1 80 ? 12.859 -1.566 -10.054 1.00 90.81 80 ASP A C 1
ATOM 641 O O . ASP A 1 80 ? 11.885 -1.008 -9.545 1.00 90.81 80 ASP A O 1
ATOM 645 N N . LEU A 1 81 ? 13.547 -2.526 -9.432 1.00 92.50 81 LEU A N 1
ATOM 646 C CA . LEU A 1 81 ? 13.233 -3.005 -8.088 1.00 92.50 81 LEU A CA 1
ATOM 647 C C . LEU A 1 81 ? 13.489 -1.934 -7.022 1.00 92.50 81 LEU A C 1
ATOM 649 O O . LEU A 1 81 ? 12.638 -1.737 -6.155 1.00 92.50 81 LEU A O 1
ATOM 653 N N . ALA A 1 82 ? 14.609 -1.212 -7.107 1.00 93.44 82 ALA A N 1
ATOM 654 C CA . ALA A 1 82 ? 14.914 -0.090 -6.222 1.00 93.44 82 ALA A CA 1
ATOM 655 C C . ALA A 1 82 ? 13.850 1.005 -6.343 1.00 93.44 82 ALA A C 1
ATOM 657 O O . ALA A 1 82 ? 13.261 1.401 -5.340 1.00 93.44 82 ALA A O 1
ATOM 658 N N . ARG A 1 83 ? 13.509 1.416 -7.572 1.00 92.38 83 ARG A N 1
ATOM 659 C CA . ARG A 1 83 ? 12.444 2.400 -7.814 1.00 92.38 83 ARG A CA 1
ATOM 660 C C . ARG A 1 83 ? 11.099 1.931 -7.257 1.00 92.38 83 ARG A C 1
ATOM 662 O O . ARG A 1 83 ? 10.369 2.709 -6.647 1.00 92.38 83 ARG A O 1
ATOM 669 N N . TYR A 1 84 ? 10.754 0.659 -7.450 1.00 90.19 84 TYR A N 1
ATOM 670 C CA . TYR A 1 84 ? 9.511 0.099 -6.925 1.00 90.19 84 TYR A CA 1
ATOM 671 C C . TYR A 1 84 ? 9.458 0.145 -5.392 1.00 90.19 84 TYR A C 1
ATOM 673 O O . TYR A 1 84 ? 8.463 0.601 -4.825 1.00 90.19 84 TYR A O 1
ATOM 681 N N . LEU A 1 85 ? 10.532 -0.288 -4.731 1.00 90.19 85 LEU A N 1
ATOM 682 C CA . LEU A 1 85 ? 10.604 -0.383 -3.275 1.00 90.19 85 LEU A CA 1
ATOM 683 C C . LEU A 1 85 ? 10.728 0.985 -2.590 1.00 90.19 85 LEU A C 1
ATOM 685 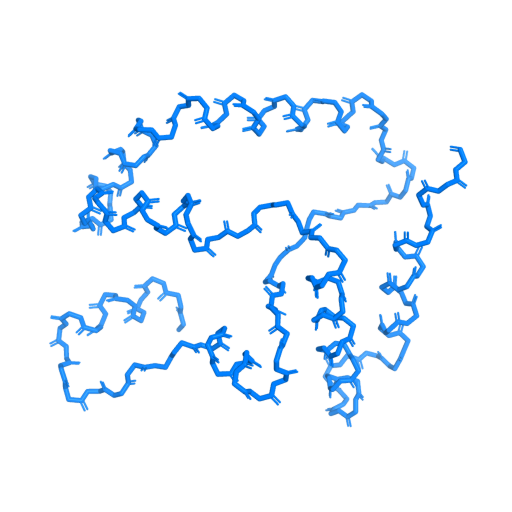O O . LEU A 1 85 ? 10.160 1.184 -1.519 1.00 90.19 85 LEU A O 1
ATOM 689 N N . GLU A 1 86 ? 11.482 1.913 -3.177 1.00 89.06 86 GLU A N 1
ATOM 690 C CA . GLU A 1 86 ? 11.866 3.162 -2.511 1.00 89.06 86 GLU A CA 1
ATOM 691 C C . GLU A 1 86 ? 11.028 4.371 -2.937 1.00 89.06 86 GLU A C 1
ATOM 693 O O . GLU A 1 86 ? 10.862 5.295 -2.139 1.00 89.06 86 GLU A O 1
ATOM 698 N N . GLU A 1 87 ? 10.481 4.369 -4.157 1.00 89.62 87 GLU A N 1
ATOM 699 C CA . GLU A 1 87 ? 9.762 5.523 -4.716 1.00 89.62 87 GLU A CA 1
ATOM 700 C C . GLU A 1 87 ? 8.274 5.251 -4.961 1.00 89.62 87 GLU A C 1
ATOM 702 O O . GLU A 1 87 ? 7.449 6.145 -4.771 1.00 89.62 87 GLU A O 1
ATOM 707 N N . ILE A 1 88 ? 7.909 4.038 -5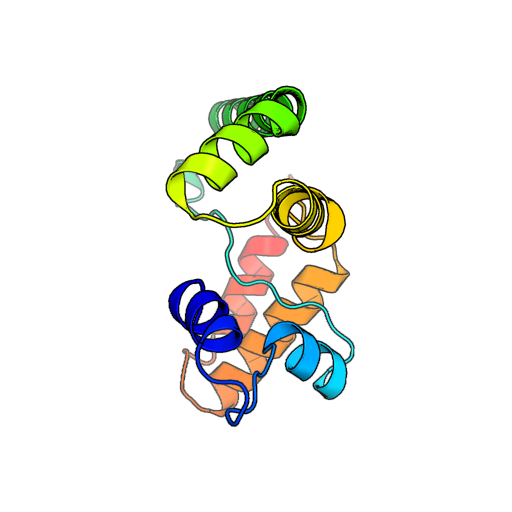.396 1.00 91.00 88 ILE A N 1
ATOM 708 C CA . ILE A 1 88 ? 6.515 3.711 -5.746 1.00 91.00 88 ILE A CA 1
ATOM 709 C C . ILE A 1 88 ? 5.718 3.268 -4.514 1.00 91.00 88 ILE A C 1
ATOM 711 O O . ILE A 1 88 ? 4.577 3.701 -4.333 1.00 91.00 88 ILE A O 1
ATOM 715 N N . ILE A 1 89 ? 6.279 2.400 -3.666 1.00 91.31 89 ILE A N 1
ATOM 716 C CA . ILE A 1 89 ? 5.579 1.920 -2.469 1.00 91.31 89 ILE A CA 1
ATOM 717 C C . ILE A 1 89 ? 5.709 2.925 -1.322 1.00 91.31 89 ILE A C 1
ATOM 719 O O . ILE A 1 89 ? 6.797 3.251 -0.854 1.00 91.31 89 ILE A O 1
ATOM 723 N N . ILE A 1 90 ? 4.562 3.327 -0.774 1.00 91.62 90 ILE A N 1
ATOM 724 C CA . ILE A 1 90 ? 4.487 4.084 0.476 1.00 91.62 90 ILE A CA 1
ATOM 725 C C . ILE A 1 90 ? 4.292 3.098 1.633 1.00 91.62 90 ILE A C 1
ATOM 727 O O . ILE A 1 90 ? 3.189 2.606 1.867 1.00 91.62 90 ILE A O 1
ATOM 731 N N . HIS A 1 91 ? 5.364 2.813 2.374 1.00 91.38 91 HIS A N 1
ATOM 732 C CA . HIS A 1 91 ? 5.316 1.921 3.542 1.00 91.38 91 HIS A CA 1
ATOM 733 C C . HIS A 1 91 ? 4.728 2.578 4.798 1.00 91.38 91 HIS A C 1
ATOM 735 O O . HIS A 1 91 ? 4.232 1.887 5.687 1.00 91.38 91 HIS A O 1
ATOM 741 N N . GLU A 1 92 ? 4.782 3.907 4.877 1.00 90.75 92 GLU A N 1
ATOM 742 C CA . GLU A 1 92 ? 4.276 4.693 6.003 1.00 90.75 92 GLU A CA 1
ATOM 743 C C . GLU A 1 92 ? 3.075 5.524 5.535 1.00 90.75 92 GLU A C 1
ATOM 745 O O . GLU A 1 92 ? 3.254 6.633 5.025 1.00 90.75 92 GLU A O 1
ATOM 750 N N . PRO A 1 93 ? 1.844 4.987 5.642 1.00 90.38 93 PRO A N 1
ATOM 751 C CA . PRO A 1 93 ? 0.660 5.668 5.144 1.00 90.38 93 PRO A CA 1
ATOM 752 C C . PRO A 1 93 ? 0.398 6.954 5.932 1.00 90.38 93 PRO A C 1
ATOM 754 O O . PRO A 1 93 ? 0.377 6.968 7.163 1.00 90.38 93 PRO A O 1
ATOM 757 N N . ASN A 1 94 ? 0.157 8.040 5.203 1.00 91.06 94 ASN A N 1
ATOM 758 C CA . ASN A 1 94 ? -0.212 9.335 5.766 1.00 91.06 94 ASN A CA 1
ATOM 759 C C . ASN A 1 94 ? -1.743 9.528 5.782 1.00 91.06 94 ASN A C 1
ATOM 761 O O . ASN A 1 94 ? -2.510 8.667 5.347 1.00 91.06 94 ASN A O 1
ATOM 765 N N . ALA A 1 95 ? -2.207 10.691 6.244 1.00 92.19 95 ALA A N 1
ATOM 766 C CA . ALA A 1 95 ? -3.636 11.008 6.290 1.00 92.19 95 ALA A CA 1
ATOM 767 C C . ALA A 1 95 ? -4.336 10.929 4.914 1.00 92.19 95 ALA A C 1
ATOM 769 O O . ALA A 1 95 ? -5.510 10.572 4.847 1.00 92.19 95 ALA A O 1
ATOM 770 N N . GLU A 1 96 ? -3.643 11.234 3.811 1.00 94.62 96 GLU A N 1
ATOM 771 C CA . GLU A 1 96 ? -4.198 11.110 2.455 1.00 94.62 96 GLU A CA 1
ATOM 772 C C . GLU A 1 96 ? -4.368 9.638 2.045 1.00 94.62 96 GLU A C 1
ATOM 774 O O . GLU A 1 96 ? -5.391 9.279 1.462 1.00 94.62 96 GLU A O 1
ATOM 779 N N . CYS A 1 97 ? -3.428 8.769 2.436 1.00 94.81 97 CYS A N 1
ATOM 780 C CA . CYS A 1 97 ? -3.535 7.313 2.277 1.00 94.81 97 CYS A CA 1
ATOM 781 C C . CYS A 1 97 ? -4.798 6.772 2.950 1.00 94.81 97 CYS A C 1
ATOM 783 O O . CYS A 1 97 ? -5.563 6.018 2.346 1.00 94.81 97 CYS A O 1
ATOM 785 N N . PHE A 1 98 ? -5.070 7.219 4.173 1.00 93.69 98 PHE A N 1
ATOM 786 C CA . PHE A 1 98 ? -6.261 6.801 4.906 1.00 93.69 98 PHE A CA 1
ATOM 787 C C . PHE A 1 98 ? -7.571 7.343 4.321 1.00 93.69 98 PHE A C 1
ATOM 789 O O . PHE A 1 98 ? -8.576 6.633 4.344 1.00 93.69 98 PHE A O 1
ATOM 796 N N . LYS A 1 99 ? -7.574 8.539 3.714 1.00 95.56 99 LYS A N 1
ATOM 797 C CA . LYS A 1 99 ? -8.724 9.005 2.914 1.00 95.56 99 LYS A CA 1
ATOM 798 C C . LYS A 1 99 ? -9.001 8.062 1.743 1.00 95.56 99 LYS A C 1
ATOM 800 O O . LYS A 1 99 ? -10.157 7.730 1.497 1.00 95.56 99 LYS A O 1
ATOM 805 N N . GLY A 1 100 ? -7.950 7.599 1.063 1.00 96.62 100 GLY A N 1
ATOM 806 C CA . GLY A 1 100 ? -8.053 6.594 0.003 1.00 96.62 100 GLY A CA 1
ATOM 807 C C . GLY A 1 100 ? -8.682 5.285 0.484 1.00 96.62 100 GLY A C 1
ATOM 808 O O . GLY A 1 100 ? -9.613 4.782 -0.142 1.00 96.62 100 GLY A O 1
ATOM 809 N N . LEU A 1 101 ? -8.241 4.769 1.635 1.00 95.62 101 LEU A N 1
ATOM 810 C CA . LEU A 1 101 ? -8.810 3.555 2.233 1.00 95.62 101 LEU A CA 1
ATOM 811 C C . LEU A 1 101 ? -10.290 3.717 2.613 1.00 95.62 101 LEU A C 1
ATOM 813 O O . LEU A 1 101 ? -11.086 2.814 2.361 1.00 95.62 101 LEU A O 1
ATOM 817 N N . LEU A 1 102 ? -10.670 4.858 3.193 1.00 95.81 102 LEU A N 1
ATOM 818 C CA . LEU A 1 102 ? -12.067 5.149 3.527 1.00 95.81 102 LEU A CA 1
ATOM 819 C C . LEU A 1 102 ? -12.949 5.227 2.276 1.00 95.81 102 LEU A C 1
ATOM 821 O O . LEU A 1 102 ? -14.043 4.664 2.265 1.00 95.81 102 LEU A O 1
ATOM 825 N N . GLU A 1 103 ? -12.470 5.875 1.213 1.00 97.38 103 GLU A N 1
ATOM 826 C CA . GLU A 1 103 ? -13.201 5.961 -0.054 1.00 97.38 103 GLU A CA 1
ATOM 827 C C . GLU A 1 103 ? -13.357 4.583 -0.713 1.00 97.38 103 GLU A C 1
ATOM 829 O O . GLU A 1 103 ? -14.430 4.260 -1.231 1.00 97.38 103 GLU A O 1
ATOM 834 N N . PHE A 1 104 ? -12.328 3.733 -0.638 1.00 96.81 104 PHE A N 1
ATOM 835 C CA . PHE A 1 104 ? -12.428 2.343 -1.080 1.00 96.81 104 PHE A CA 1
ATOM 836 C C . PHE A 1 104 ? -13.475 1.569 -0.270 1.00 96.81 104 PHE A C 1
ATOM 838 O O . PHE A 1 104 ? -14.353 0.937 -0.857 1.00 96.81 104 PHE A O 1
ATOM 845 N N . ALA A 1 105 ? -13.436 1.658 1.064 1.00 96.25 105 ALA A N 1
ATOM 846 C CA . ALA A 1 105 ? -14.395 0.984 1.938 1.00 96.25 105 ALA A CA 1
ATOM 847 C C . ALA A 1 105 ? -15.841 1.434 1.669 1.00 96.25 105 ALA A C 1
ATOM 849 O O . ALA A 1 105 ? -16.739 0.593 1.624 1.00 96.25 105 ALA A O 1
ATOM 850 N N . ARG A 1 106 ? -16.066 2.734 1.429 1.00 96.62 106 ARG A N 1
ATOM 851 C CA . ARG A 1 106 ? -17.382 3.287 1.073 1.00 96.62 106 ARG A CA 1
ATOM 852 C C . ARG A 1 106 ? -17.910 2.684 -0.230 1.00 96.62 106 ARG A C 1
ATOM 854 O O . ARG A 1 106 ? -19.014 2.147 -0.243 1.00 96.62 106 ARG A O 1
ATOM 861 N N . ARG A 1 107 ? -17.118 2.721 -1.308 1.00 97.12 107 ARG A N 1
ATOM 862 C CA . ARG A 1 107 ? -17.513 2.161 -2.617 1.00 97.12 107 ARG A CA 1
ATOM 863 C C . ARG A 1 107 ? -17.732 0.653 -2.559 1.00 97.12 107 ARG A C 1
ATOM 865 O O . ARG A 1 107 ? -18.689 0.150 -3.134 1.00 97.12 107 ARG A O 1
ATOM 872 N N . ALA A 1 108 ? -16.865 -0.071 -1.853 1.00 97.12 108 ALA A N 1
ATOM 873 C CA . ALA A 1 108 ? -17.010 -1.510 -1.678 1.00 97.12 108 ALA A CA 1
ATOM 874 C C . ALA A 1 108 ? -18.289 -1.862 -0.898 1.00 97.12 108 ALA A C 1
ATOM 876 O O . ALA A 1 108 ? -18.948 -2.843 -1.233 1.00 97.12 108 ALA A O 1
ATOM 877 N N . ALA A 1 109 ? -18.666 -1.060 0.103 1.00 96.38 109 ALA A N 1
ATOM 878 C CA . ALA A 1 109 ? -19.912 -1.235 0.848 1.00 96.38 109 ALA A CA 1
ATOM 879 C C . ALA A 1 109 ? -21.159 -0.914 0.007 1.00 96.38 109 ALA A C 1
ATOM 881 O O . ALA A 1 109 ? -22.168 -1.597 0.140 1.00 96.38 109 ALA A O 1
ATOM 882 N N . GLU A 1 110 ? -21.102 0.093 -0.871 1.00 96.75 110 GLU A N 1
ATOM 883 C CA . GLU A 1 110 ? -22.188 0.413 -1.818 1.00 96.75 110 GLU A CA 1
ATOM 884 C C . GLU A 1 110 ? -22.434 -0.699 -2.842 1.00 96.75 110 GLU A C 1
ATOM 886 O O . GLU A 1 110 ? -23.552 -0.853 -3.326 1.00 96.75 110 GLU A O 1
ATOM 891 N N . LEU A 1 111 ? -21.395 -1.477 -3.148 1.00 97.38 111 LEU A N 1
ATOM 892 C CA . LEU A 1 111 ? -21.451 -2.650 -4.019 1.00 97.38 111 LEU A CA 1
ATOM 893 C C . LEU A 1 111 ? -21.695 -3.961 -3.251 1.00 97.38 111 LEU A C 1
ATOM 895 O O . LEU A 1 111 ? -21.576 -5.032 -3.842 1.00 97.38 111 LEU A O 1
ATOM 899 N N . ASP A 1 112 ? -21.973 -3.893 -1.944 1.00 97.00 112 ASP A N 1
ATOM 900 C CA . ASP A 1 112 ? -22.160 -5.046 -1.050 1.00 97.00 112 ASP A CA 1
ATOM 901 C C . ASP A 1 112 ? -20.980 -6.056 -1.053 1.00 97.00 112 ASP A C 1
ATOM 903 O O . ASP A 1 112 ? -21.137 -7.226 -0.704 1.00 97.00 112 ASP A O 1
ATOM 907 N N . LEU A 1 113 ? -19.765 -5.610 -1.404 1.00 97.00 113 LEU A N 1
ATOM 908 C CA . LEU A 1 113 ? -18.536 -6.424 -1.369 1.00 97.00 113 LEU A CA 1
ATOM 909 C C . LEU A 1 113 ? -17.956 -6.547 0.045 1.00 97.00 113 LEU A C 1
ATOM 911 O O . LEU A 1 113 ? -17.191 -7.465 0.342 1.00 97.00 113 LEU A O 1
ATOM 915 N N . VAL A 1 114 ? -18.307 -5.604 0.917 1.00 94.81 114 VAL A N 1
ATOM 916 C CA . VAL A 1 114 ? -17.964 -5.592 2.340 1.00 94.81 114 VAL A CA 1
ATOM 917 C C . VAL A 1 114 ? -19.184 -5.150 3.153 1.00 94.81 114 VAL A C 1
ATOM 919 O O . VAL A 1 114 ? -20.073 -4.488 2.614 1.00 94.81 114 VAL A O 1
ATOM 922 N N . PRO A 1 115 ? -19.253 -5.462 4.460 1.00 94.94 115 PRO A N 1
ATOM 923 C CA . PRO A 1 115 ? -20.332 -4.967 5.307 1.00 94.94 115 PRO A CA 1
ATOM 924 C C . PRO A 1 115 ? -20.392 -3.436 5.312 1.00 94.94 115 PRO A C 1
ATOM 926 O O . PRO A 1 115 ? -19.353 -2.779 5.335 1.00 94.94 115 PRO A O 1
ATOM 929 N N . LYS A 1 116 ? -21.594 -2.861 5.422 1.00 90.31 116 LYS A N 1
ATOM 930 C CA . LYS A 1 116 ? -21.780 -1.397 5.504 1.00 90.31 116 LYS A CA 1
ATOM 931 C C . LYS A 1 116 ? -21.025 -0.747 6.669 1.00 90.31 116 LYS A C 1
ATOM 933 O O . LYS A 1 116 ? -20.594 0.391 6.562 1.00 90.31 116 LYS A O 1
ATOM 938 N N . SER A 1 117 ? -20.772 -1.513 7.732 1.00 91.94 117 SER A N 1
ATOM 939 C CA . SER A 1 117 ? -19.953 -1.101 8.877 1.00 91.94 117 SER A CA 1
ATOM 940 C C . SER A 1 117 ? -18.442 -1.052 8.588 1.00 91.94 117 SER A C 1
ATOM 942 O O . SER A 1 117 ? -17.656 -0.869 9.514 1.00 91.94 117 SER A O 1
ATOM 944 N N . ALA A 1 118 ? -17.979 -1.360 7.371 1.00 89.75 118 ALA A N 1
ATOM 945 C CA . ALA A 1 118 ? -16.549 -1.391 7.054 1.00 89.75 118 ALA A CA 1
ATOM 946 C C . ALA A 1 118 ? -15.903 -0.012 7.234 1.00 89.75 118 ALA A C 1
ATOM 948 O O . ALA A 1 118 ? -14.799 0.070 7.766 1.00 89.75 118 ALA A O 1
ATOM 949 N N . VAL A 1 119 ? -16.614 1.056 6.860 1.00 90.12 119 VAL A N 1
ATOM 950 C CA . VAL A 1 119 ? -16.159 2.440 7.049 1.00 90.12 119 VAL A CA 1
ATOM 951 C C . VAL A 1 119 ? -15.974 2.744 8.537 1.00 90.12 119 VAL A C 1
ATOM 953 O O . VAL A 1 119 ? -14.895 3.182 8.930 1.00 90.12 119 VAL A O 1
ATOM 956 N N . ASP A 1 120 ? -16.968 2.418 9.369 1.00 90.75 120 ASP A N 1
ATOM 957 C CA . ASP A 1 120 ? -16.910 2.633 10.822 1.00 90.75 120 ASP A CA 1
ATOM 958 C C . ASP A 1 120 ? -15.728 1.890 11.452 1.00 90.75 120 ASP A C 1
ATOM 960 O O . ASP A 1 120 ? -14.962 2.463 12.217 1.00 90.75 120 ASP A O 1
ATOM 964 N N . LYS A 1 121 ? -15.496 0.634 11.049 1.00 86.31 121 LYS A N 1
ATOM 965 C CA . LYS A 1 121 ? -14.357 -0.159 11.538 1.00 86.31 121 LYS A CA 1
ATOM 966 C C . LYS A 1 121 ? -13.004 0.461 11.189 1.00 86.31 121 LYS A C 1
ATOM 968 O O . LYS A 1 121 ? -12.077 0.374 11.994 1.00 86.31 121 LYS A O 1
ATOM 973 N N . VAL A 1 122 ? -12.866 1.055 10.001 1.00 86.12 122 VAL A N 1
ATOM 974 C CA . VAL A 1 122 ? -11.636 1.762 9.612 1.00 86.12 122 VAL A CA 1
ATOM 975 C C . VAL A 1 122 ? -11.476 3.028 10.453 1.00 86.12 122 VAL A C 1
ATOM 977 O O . VAL A 1 122 ? -10.394 3.263 10.987 1.00 86.12 122 VAL A O 1
ATOM 980 N N . LEU A 1 123 ? -12.543 3.810 10.631 1.00 87.69 123 LEU A N 1
ATOM 981 C CA . LEU A 1 123 ? -12.527 5.011 11.471 1.00 87.69 123 LEU A CA 1
ATOM 982 C C . LEU A 1 123 ? -12.159 4.687 12.928 1.00 87.69 123 LEU A C 1
ATOM 984 O O . LEU A 1 123 ? -11.268 5.328 13.484 1.00 87.69 123 LEU A O 1
ATOM 988 N N . ASP A 1 124 ? -12.754 3.647 13.510 1.00 87.00 124 ASP A N 1
ATOM 989 C CA . ASP A 1 124 ? -12.476 3.185 14.876 1.00 87.00 124 ASP A CA 1
ATOM 990 C C . ASP A 1 124 ? -11.025 2.717 15.057 1.00 87.00 124 ASP A C 1
ATOM 992 O O . ASP A 1 124 ? -10.417 2.914 16.117 1.00 87.00 124 ASP A O 1
ATOM 996 N N . ALA A 1 125 ? -10.454 2.081 14.030 1.00 80.12 125 ALA A N 1
ATOM 997 C CA . ALA A 1 125 ? -9.060 1.655 14.037 1.00 80.12 125 ALA A CA 1
ATOM 998 C C . ALA A 1 125 ? -8.094 2.851 14.002 1.00 80.12 125 ALA A C 1
ATOM 1000 O O . ALA A 1 125 ? -7.056 2.806 14.659 1.00 80.12 125 ALA A O 1
ATOM 1001 N N . MET A 1 126 ? -8.445 3.929 13.293 1.00 77.00 126 MET A N 1
ATOM 1002 C CA . MET A 1 126 ? -7.632 5.150 13.213 1.00 77.00 126 MET A CA 1
ATOM 1003 C C . MET A 1 126 ? -7.796 6.073 14.429 1.00 77.00 126 MET A C 1
ATOM 1005 O O . MET A 1 126 ? -6.839 6.727 14.834 1.00 77.00 126 MET A O 1
ATOM 1009 N N . GLY A 1 127 ? -8.992 6.136 15.021 1.00 68.44 127 GLY A N 1
ATOM 1010 C CA . GLY A 1 127 ? -9.302 7.002 16.166 1.00 68.44 127 GLY A CA 1
ATOM 1011 C C . GLY A 1 127 ? -8.753 6.509 17.510 1.00 68.44 127 GLY A C 1
ATOM 1012 O O . GLY A 1 127 ? -8.742 7.256 18.482 1.00 68.44 127 GLY A O 1
ATOM 1013 N N . GLY A 1 128 ? -8.263 5.268 17.584 1.00 57.06 128 GLY A N 1
ATOM 1014 C CA . GLY A 1 128 ? -7.719 4.674 18.811 1.00 57.06 128 GLY A CA 1
ATOM 1015 C C . GLY A 1 128 ? -6.305 5.125 19.208 1.00 57.06 128 GLY A C 1
ATOM 1016 O O . GLY A 1 128 ? -5.741 4.526 20.117 1.00 57.06 128 GLY A O 1
ATOM 1017 N N . GLY A 1 129 ? -5.722 6.117 18.524 1.00 44.59 129 GLY A N 1
ATOM 1018 C CA . GLY A 1 129 ? -4.321 6.537 18.671 1.00 44.59 129 GLY A CA 1
ATOM 1019 C C . GLY A 1 129 ? -4.042 7.687 19.648 1.00 44.59 129 GLY A C 1
ATOM 1020 O O . GLY A 1 129 ? -2.919 8.179 19.673 1.00 44.59 129 GLY A O 1
ATOM 1021 N N . THR A 1 130 ? -5.019 8.137 20.438 1.00 38.12 130 THR A N 1
ATOM 1022 C CA . THR A 1 130 ? -4.796 9.145 21.491 1.00 38.12 130 THR A CA 1
ATOM 1023 C C . THR A 1 130 ? -5.272 8.637 22.847 1.00 38.12 130 THR A C 1
ATOM 1025 O O . THR A 1 130 ? -6.442 8.800 23.195 1.00 38.12 130 THR A O 1
ATOM 1028 N N . ALA A 1 131 ? -4.351 8.035 23.598 1.00 32.34 131 ALA A N 1
ATOM 1029 C CA . ALA A 1 131 ? -4.341 7.972 25.059 1.00 32.34 131 ALA A CA 1
ATOM 1030 C C . ALA A 1 131 ? -2.910 7.682 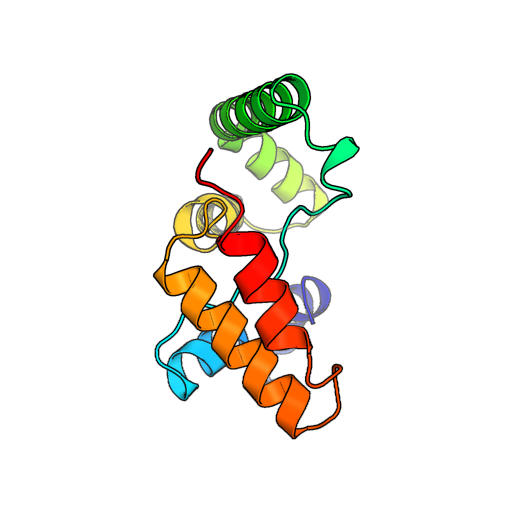25.526 1.00 32.34 131 ALA A C 1
ATOM 1032 O O . ALA A 1 131 ? -2.308 6.731 24.977 1.00 32.34 131 ALA A O 1
#

Sequence (131 aa):
IGDQCLRARNLDTDRVFVDLASEWKLLTGLPFIFAVWTGPKSQLTEALHKRLRQAYLESRALSFDLVRYAGMDTGWSEADLARYLEEIIIHEPNAECFKGLLEFARRAAELDLVPKSAVDKVLDAMGGGTA

Secondary structure (DSSP, 8-state):
-THHHHHHHTT-TTSPP--HHHHHHHHHSS----------TTT--HHHHHHHHHHHHHHHHTHHHHHHHHHHHH---HHHHHHIIIII--SS--HHHHHHHHHHHHHHHHTTSS-TTHHHHHHHHHHTT--

pLDDT: mean 89.22, std 10.23, range [32.34, 98.19]

Radius of gyration: 17.98 Å; chains: 1; bounding box: 43×26×53 Å

Foldseek 3Di:
DPLVLVVVVVVDVPDDDDDPQVVLCVVPVFGEDPDDDDDDPVPPDPVVVVVVVVVVVVCVVCVQVVLVVCCVVRVDDSVVSSCCVPPVDDPDDDPRNLVNVLVVQCVCCVVVVDPPCSNVVSVVVVVPPDD